Protein AF-A0A1V8M4V2-F1 (afdb_monomer)

Organism: NCBI:txid1420851

Radius of gyration: 17.34 Å; Cα contacts (8 Å, |Δi|>4): 72; chains: 1; bounding box: 45×29×46 Å

Structure (mmCIF, N/CA/C/O backbone):
data_AF-A0A1V8M4V2-F1
#
_entry.id   AF-A0A1V8M4V2-F1
#
loop_
_atom_site.group_PDB
_atom_site.id
_atom_site.type_symbol
_atom_site.label_atom_id
_atom_site.label_alt_id
_atom_site.label_comp_id
_atom_site.label_asym_id
_atom_site.label_entity_id
_atom_site.label_seq_id
_atom_site.pdbx_PDB_ins_code
_atom_site.Cartn_x
_atom_site.Cartn_y
_atom_site.Cartn_z
_atom_site.occupancy
_atom_site.B_iso_or_equiv
_atom_site.auth_seq_id
_atom_site.auth_comp_id
_atom_site.auth_asym_id
_atom_site.auth_atom_id
_atom_site.pdbx_PDB_model_num
ATOM 1 N N . MET A 1 1 ? -14.649 -13.810 -26.522 1.00 48.19 1 MET A N 1
ATOM 2 C CA . MET A 1 1 ? -14.057 -12.505 -26.152 1.00 48.19 1 MET A CA 1
ATOM 3 C C . MET A 1 1 ? -15.176 -11.628 -25.626 1.00 48.19 1 MET A C 1
ATOM 5 O O . MET A 1 1 ? -16.123 -11.389 -26.362 1.00 48.19 1 MET A O 1
ATOM 9 N N . GLN A 1 2 ? -15.126 -11.232 -24.356 1.00 67.69 2 GLN A N 1
ATOM 10 C CA . GLN A 1 2 ? -16.085 -10.281 -23.784 1.00 67.69 2 GLN A CA 1
ATOM 11 C C . GLN A 1 2 ? -15.835 -8.900 -24.411 1.00 67.69 2 GLN A C 1
ATOM 13 O O . GLN A 1 2 ? -14.698 -8.431 -24.433 1.00 67.69 2 GLN A O 1
ATOM 18 N N . ALA A 1 3 ? -16.871 -8.270 -24.967 1.00 78.69 3 ALA A N 1
ATOM 19 C CA . ALA A 1 3 ? -16.763 -6.929 -25.533 1.00 78.69 3 ALA A CA 1
ATOM 20 C C . ALA A 1 3 ? -16.876 -5.889 -24.405 1.00 78.69 3 ALA A C 1
ATOM 22 O O . ALA A 1 3 ? -17.943 -5.714 -23.819 1.00 78.69 3 ALA A O 1
ATOM 23 N N . TYR A 1 4 ? -15.775 -5.209 -24.081 1.00 81.19 4 TYR A N 1
ATOM 24 C CA . TYR A 1 4 ? -15.781 -4.113 -23.110 1.00 81.19 4 TYR A CA 1
ATOM 25 C C . TYR A 1 4 ? -16.338 -2.833 -23.745 1.00 81.19 4 TYR A C 1
ATOM 27 O O . TYR A 1 4 ? -15.988 -2.486 -24.872 1.00 81.19 4 TYR A O 1
ATOM 35 N N . SER A 1 5 ? -17.186 -2.099 -23.016 1.00 88.00 5 SER A N 1
ATOM 36 C CA . SER A 1 5 ? -17.644 -0.777 -23.458 1.00 88.00 5 SER A CA 1
ATOM 37 C C . SER A 1 5 ? -16.491 0.236 -23.438 1.00 88.00 5 SER A C 1
ATOM 39 O O . SER A 1 5 ? -15.583 0.138 -22.611 1.00 88.00 5 SER A O 1
ATOM 41 N N . ALA A 1 6 ? -16.539 1.249 -24.310 1.00 86.62 6 ALA A N 1
ATOM 42 C CA . ALA A 1 6 ? -15.502 2.285 -24.382 1.00 86.62 6 ALA A CA 1
ATOM 43 C C . ALA A 1 6 ? -15.260 2.988 -23.029 1.00 86.62 6 ALA A C 1
ATOM 45 O O . ALA A 1 6 ? -14.119 3.257 -22.663 1.00 86.62 6 ALA A O 1
ATOM 46 N N . ILE A 1 7 ? -16.321 3.211 -22.246 1.00 88.38 7 ILE A N 1
ATOM 47 C CA . ILE A 1 7 ? -16.240 3.800 -20.899 1.00 88.38 7 ILE A CA 1
ATOM 48 C C . ILE A 1 7 ? -15.438 2.894 -19.957 1.00 88.38 7 ILE A C 1
ATOM 50 O O . ILE A 1 7 ? -14.546 3.373 -19.262 1.00 88.38 7 ILE A O 1
ATOM 54 N N . ARG A 1 8 ? -15.685 1.578 -19.980 1.00 84.12 8 ARG A N 1
ATOM 55 C CA . ARG A 1 8 ? -14.952 0.618 -19.141 1.00 84.12 8 ARG A CA 1
ATOM 56 C C . ARG A 1 8 ? -13.469 0.562 -19.477 1.00 84.12 8 ARG A C 1
ATOM 58 O O . ARG A 1 8 ? -12.648 0.453 -18.571 1.00 84.12 8 ARG A O 1
ATOM 65 N N . VAL A 1 9 ? -13.124 0.661 -20.760 1.00 87.56 9 VAL A N 1
ATOM 66 C CA . VAL A 1 9 ? -11.723 0.722 -21.198 1.00 87.56 9 VAL A CA 1
ATOM 67 C C . VAL A 1 9 ? -11.037 1.960 -20.616 1.00 87.56 9 VAL A C 1
ATOM 69 O O . VAL A 1 9 ? -9.935 1.851 -20.082 1.00 87.56 9 VAL A O 1
ATOM 72 N N . VAL A 1 10 ? -11.701 3.119 -20.647 1.00 88.56 10 VAL A N 1
ATOM 73 C CA . VAL A 1 10 ? -11.179 4.361 -20.052 1.00 88.56 10 VAL A CA 1
ATOM 74 C C . VAL A 1 10 ? -11.030 4.237 -18.531 1.00 88.56 10 VAL A C 1
ATOM 76 O O . VAL A 1 10 ? -10.005 4.643 -17.984 1.00 88.56 10 VAL A O 1
ATOM 79 N N . GLU A 1 11 ? -12.002 3.636 -17.840 1.00 85.25 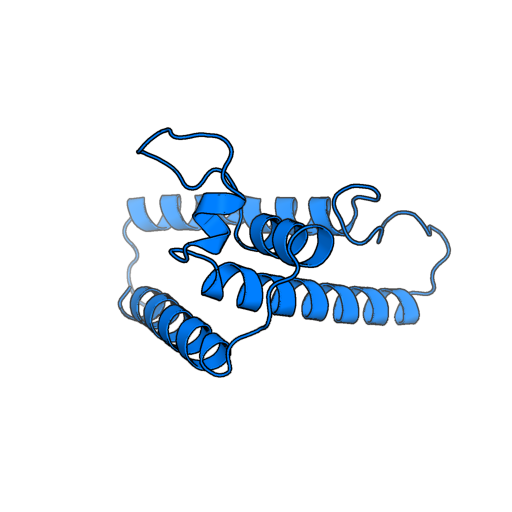11 GLU A N 1
ATOM 80 C CA . GLU A 1 11 ? -11.934 3.415 -16.389 1.00 85.25 11 GLU A CA 1
ATOM 81 C C . GLU A 1 11 ? -10.788 2.481 -15.984 1.00 85.25 11 GLU A C 1
ATOM 83 O O . GLU A 1 11 ? -10.038 2.808 -15.063 1.00 85.25 11 GLU A O 1
ATOM 88 N N . HIS A 1 12 ? -10.606 1.363 -16.693 1.00 83.50 12 HIS A N 1
ATOM 89 C CA . HIS A 1 12 ? -9.477 0.456 -16.471 1.00 83.50 12 HIS A CA 1
ATOM 90 C C . HIS A 1 12 ? -8.144 1.132 -16.780 1.00 83.50 12 HIS A C 1
ATOM 92 O O . HIS A 1 12 ? -7.185 1.000 -16.029 1.00 83.50 12 HIS A O 1
ATOM 98 N N . TYR A 1 13 ? -8.063 1.908 -17.859 1.00 87.88 13 TYR A N 1
ATOM 99 C CA . TYR A 1 13 ? -6.824 2.605 -18.185 1.00 87.88 13 TYR A CA 1
ATOM 100 C C . TYR A 1 13 ? -6.443 3.635 -17.112 1.00 87.88 13 TYR A C 1
ATOM 102 O O . TYR A 1 13 ? -5.261 3.855 -16.848 1.00 87.88 13 TYR A O 1
ATOM 110 N N . ARG A 1 14 ? -7.435 4.213 -16.422 1.00 81.88 14 ARG A N 1
ATOM 111 C CA . ARG A 1 1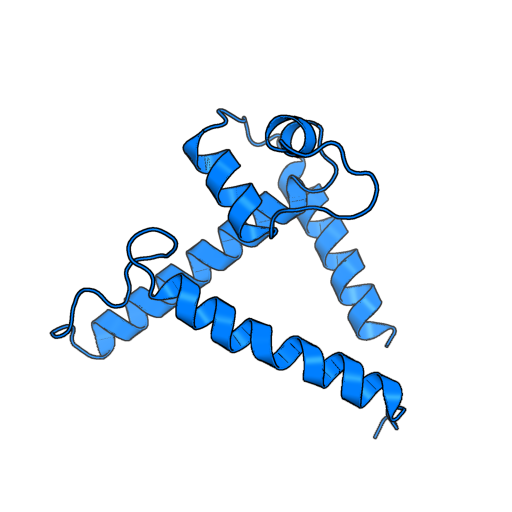4 ? -7.210 5.153 -15.318 1.00 81.88 14 ARG A CA 1
ATOM 112 C C . ARG A 1 14 ? -6.511 4.515 -14.113 1.00 81.88 14 ARG A C 1
ATOM 114 O O . ARG A 1 14 ? -5.823 5.225 -13.386 1.00 81.88 14 ARG A O 1
ATOM 121 N N . THR A 1 15 ? -6.647 3.204 -13.897 1.00 80.50 15 THR A N 1
ATOM 122 C CA . THR A 1 15 ? -5.969 2.504 -12.788 1.00 80.50 15 THR A CA 1
ATOM 123 C C . THR A 1 15 ? -4.503 2.194 -13.092 1.00 80.50 15 THR A C 1
ATOM 125 O O . THR A 1 15 ? -3.733 1.954 -12.165 1.00 80.50 15 THR A O 1
ATOM 128 N N . ARG A 1 16 ? -4.062 2.293 -14.356 1.00 85.00 16 ARG A N 1
ATOM 129 C CA . ARG A 1 16 ? -2.671 2.028 -14.766 1.00 85.00 16 ARG A CA 1
ATOM 130 C C . ARG A 1 16 ? -1.646 2.836 -13.963 1.00 85.00 16 ARG A C 1
ATOM 132 O O . ARG A 1 16 ? -0.582 2.315 -13.637 1.00 85.00 16 ARG A O 1
ATOM 139 N N . MET A 1 17 ? -1.959 4.091 -13.634 1.00 83.62 17 MET A N 1
ATOM 140 C CA . MET A 1 17 ? -1.029 4.976 -12.921 1.00 83.62 17 MET A CA 1
ATOM 141 C C . MET A 1 17 ? -0.738 4.506 -11.486 1.00 83.62 17 MET A C 1
ATOM 143 O O . MET A 1 17 ? 0.341 4.782 -10.968 1.00 83.62 17 MET A O 1
ATOM 147 N N . GLN A 1 18 ? -1.629 3.700 -10.891 1.00 81.50 18 GLN A N 1
ATOM 148 C CA . GLN A 1 18 ? -1.435 3.138 -9.549 1.00 81.50 18 GLN A CA 1
ATOM 149 C C . GLN A 1 18 ? -0.212 2.215 -9.473 1.00 81.50 18 GLN A C 1
ATOM 151 O O . GLN A 1 18 ? 0.422 2.119 -8.425 1.00 81.50 18 GLN A O 1
ATOM 156 N N . ILE A 1 19 ? 0.150 1.558 -10.581 1.00 79.88 19 ILE A N 1
ATOM 157 C CA . ILE A 1 19 ? 1.344 0.706 -10.652 1.00 79.88 19 ILE A CA 1
ATOM 158 C C . ILE A 1 19 ? 2.606 1.561 -10.492 1.00 79.88 19 ILE A C 1
ATOM 160 O O . ILE A 1 19 ? 3.499 1.223 -9.716 1.00 79.88 19 ILE A O 1
ATOM 164 N N . GLU A 1 20 ? 2.682 2.687 -11.204 1.00 83.19 20 GLU A N 1
ATOM 165 C CA . GLU A 1 20 ? 3.832 3.589 -11.128 1.00 83.19 20 GLU A CA 1
ATOM 166 C C . GLU A 1 20 ? 3.940 4.244 -9.750 1.00 83.19 20 GLU A C 1
ATOM 168 O O . GLU A 1 20 ? 5.029 4.293 -9.178 1.00 83.19 20 GLU A O 1
ATOM 173 N N . GLU A 1 21 ? 2.814 4.696 -9.197 1.00 82.06 21 GLU A N 1
ATOM 174 C CA . GLU A 1 21 ? 2.741 5.239 -7.839 1.00 82.06 21 GLU A CA 1
ATOM 175 C C . GLU A 1 21 ? 3.217 4.211 -6.806 1.00 82.06 21 GLU A C 1
ATOM 177 O O . GLU A 1 21 ? 4.073 4.534 -5.988 1.00 82.06 21 GLU A O 1
ATOM 182 N N . GLY A 1 22 ? 2.790 2.948 -6.913 1.00 80.88 22 GLY A N 1
ATOM 183 C CA . GLY A 1 22 ? 3.254 1.876 -6.029 1.00 80.88 22 GLY A CA 1
ATOM 184 C C . GLY A 1 22 ? 4.766 1.630 -6.109 1.00 80.88 22 GLY A C 1
ATOM 185 O O . GLY A 1 22 ? 5.434 1.471 -5.082 1.00 80.88 22 GLY A O 1
ATOM 186 N N . PHE A 1 23 ? 5.348 1.652 -7.313 1.00 79.62 23 PHE A N 1
ATOM 187 C CA . PHE A 1 23 ? 6.801 1.530 -7.474 1.00 79.62 23 PHE A CA 1
ATOM 188 C C . PHE A 1 23 ? 7.559 2.756 -6.957 1.00 79.62 23 PHE A C 1
ATOM 190 O O . PHE A 1 23 ? 8.656 2.607 -6.410 1.00 79.62 23 PHE A O 1
ATOM 197 N N . ARG A 1 24 ? 7.007 3.959 -7.137 1.00 81.81 24 ARG A N 1
ATOM 198 C CA . ARG A 1 24 ? 7.584 5.210 -6.632 1.00 81.81 24 ARG A CA 1
ATOM 199 C C . ARG A 1 24 ? 7.585 5.226 -5.106 1.00 81.81 24 ARG A C 1
ATOM 201 O O . ARG A 1 24 ? 8.619 5.524 -4.511 1.00 81.81 24 ARG A O 1
ATOM 208 N N . ASP A 1 25 ? 6.478 4.820 -4.497 1.00 81.50 25 ASP A N 1
ATOM 209 C CA . ASP A 1 25 ? 6.343 4.716 -3.049 1.00 81.50 25 ASP A CA 1
ATOM 210 C C . ASP A 1 25 ? 7.296 3.668 -2.493 1.00 81.50 25 ASP A C 1
ATOM 212 O O . ASP A 1 25 ? 8.045 3.975 -1.580 1.00 81.50 25 ASP A O 1
ATOM 216 N N . THR A 1 26 ? 7.384 2.476 -3.087 1.00 81.94 26 THR A N 1
ATOM 217 C CA . THR A 1 26 ? 8.315 1.421 -2.633 1.00 81.94 26 THR A CA 1
ATOM 218 C C . THR A 1 26 ? 9.774 1.895 -2.610 1.00 81.94 26 THR A C 1
ATOM 220 O O . THR A 1 26 ? 10.533 1.553 -1.704 1.00 81.94 26 THR A O 1
ATOM 223 N N . LYS A 1 27 ? 10.165 2.716 -3.590 1.00 80.12 27 LYS A N 1
ATOM 224 C CA . LYS A 1 27 ? 11.510 3.297 -3.702 1.00 80.12 27 LYS A CA 1
ATOM 225 C C . LYS A 1 27 ? 11.773 4.439 -2.718 1.00 80.12 27 LYS A C 1
ATOM 227 O O . LYS A 1 27 ? 12.934 4.751 -2.481 1.00 80.12 27 LYS A O 1
ATOM 232 N N . SER A 1 28 ? 10.735 5.075 -2.179 1.00 82.75 28 SER A N 1
ATOM 233 C CA . SER A 1 28 ? 10.875 6.231 -1.294 1.00 82.75 28 SER A CA 1
ATOM 234 C C . SER A 1 28 ? 11.536 5.851 0.033 1.00 82.75 28 SER A C 1
ATOM 236 O O . SER A 1 28 ? 11.135 4.892 0.689 1.00 82.75 28 SER A O 1
ATOM 238 N N . THR A 1 29 ? 12.511 6.645 0.468 1.00 77.88 29 THR A N 1
ATOM 239 C CA . THR A 1 29 ? 13.189 6.472 1.761 1.00 77.88 29 THR A CA 1
ATOM 240 C C . THR A 1 29 ? 12.273 6.795 2.939 1.00 77.88 29 THR A C 1
ATOM 242 O O . THR A 1 29 ? 12.172 6.031 3.893 1.00 77.88 29 THR A O 1
ATOM 245 N N . HIS A 1 30 ? 11.556 7.919 2.873 1.00 75.19 30 HIS A N 1
ATOM 246 C CA . HIS A 1 30 ? 10.731 8.397 3.989 1.00 75.19 30 HIS A CA 1
ATOM 247 C C . HIS A 1 30 ? 9.338 7.769 4.009 1.00 75.19 30 HIS A C 1
ATOM 249 O O . HIS A 1 30 ? 8.791 7.464 5.070 1.00 75.19 30 HIS A O 1
ATOM 255 N N . TYR A 1 31 ? 8.757 7.571 2.827 1.00 69.88 31 TYR A N 1
ATOM 256 C CA . TYR A 1 31 ? 7.370 7.143 2.669 1.00 69.88 31 TYR A CA 1
ATOM 257 C C . TYR A 1 31 ? 7.260 5.751 2.056 1.00 69.88 31 TYR A C 1
ATOM 259 O O . TYR A 1 31 ? 6.165 5.347 1.688 1.00 69.88 31 TYR A O 1
ATOM 267 N N . GLY A 1 32 ? 8.347 4.989 1.999 1.00 77.31 32 GLY A N 1
ATOM 268 C CA . GLY A 1 32 ? 8.402 3.708 1.309 1.00 77.31 32 GLY A CA 1
ATOM 269 C C . GLY A 1 32 ? 9.124 2.623 2.076 1.00 77.31 32 GLY A C 1
ATOM 270 O O . GLY A 1 32 ? 9.060 2.570 3.303 1.00 77.31 32 GLY A O 1
ATOM 271 N N . LEU A 1 33 ? 9.799 1.762 1.318 1.00 80.38 33 LEU A N 1
ATOM 272 C CA . LEU A 1 33 ? 10.635 0.670 1.814 1.00 80.38 33 LEU A CA 1
ATOM 273 C C . LEU A 1 33 ? 12.119 0.897 1.491 1.00 80.38 33 LEU A C 1
ATOM 275 O O . LEU A 1 33 ? 12.908 -0.039 1.536 1.00 80.38 33 LEU A O 1
ATOM 279 N N . ASP A 1 34 ? 12.479 2.134 1.136 1.00 83.56 34 ASP A N 1
ATOM 280 C CA . ASP A 1 34 ? 13.850 2.583 0.884 1.00 83.56 34 ASP A CA 1
ATOM 281 C C . ASP A 1 34 ? 14.636 1.755 -0.151 1.00 83.56 34 ASP A C 1
ATOM 283 O O . ASP A 1 34 ? 15.863 1.665 -0.133 1.00 83.56 34 ASP A O 1
ATOM 287 N N . LEU A 1 35 ? 13.932 1.163 -1.121 1.00 77.88 35 LEU A N 1
ATOM 288 C CA . LEU A 1 35 ? 14.547 0.281 -2.119 1.00 77.88 35 LEU A CA 1
ATOM 289 C C . LEU A 1 35 ? 15.490 1.003 -3.105 1.00 77.88 35 LEU A C 1
ATOM 291 O O . LEU A 1 35 ? 16.095 0.350 -3.960 1.00 77.88 35 LEU A O 1
ATOM 295 N N . ALA A 1 36 ? 15.567 2.337 -3.052 1.00 74.06 36 ALA A N 1
ATOM 296 C CA . ALA A 1 36 ? 16.394 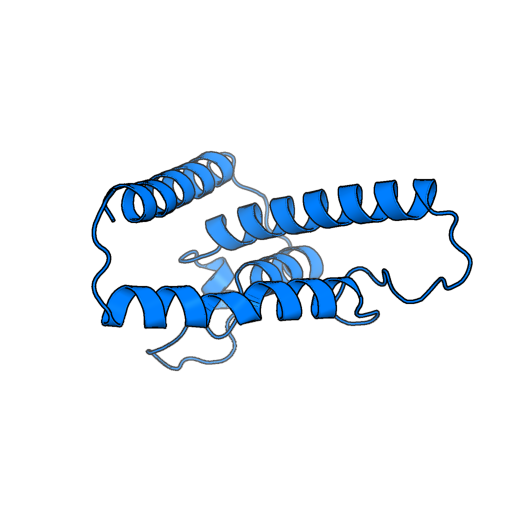3.153 -3.938 1.00 74.06 36 ALA A CA 1
ATOM 297 C C . ALA A 1 36 ? 17.745 3.574 -3.339 1.00 74.06 36 ALA A C 1
ATOM 299 O O . ALA A 1 36 ? 18.605 4.011 -4.104 1.00 74.06 36 ALA A O 1
ATOM 300 N N . ASN A 1 37 ? 17.952 3.445 -2.023 1.00 69.06 37 ASN A N 1
ATOM 301 C CA . ASN A 1 37 ? 19.137 4.009 -1.366 1.00 69.06 37 ASN A CA 1
ATOM 302 C C . ASN A 1 37 ? 20.445 3.261 -1.676 1.00 69.06 37 ASN A C 1
ATOM 304 O O . ASN A 1 37 ? 21.526 3.841 -1.602 1.00 69.06 37 ASN A O 1
ATOM 308 N N . GLU A 1 38 ? 20.381 1.990 -2.080 1.00 67.94 38 GLU A N 1
ATOM 309 C CA . GLU A 1 38 ? 21.581 1.185 -2.324 1.00 67.94 38 GLU A CA 1
ATOM 310 C C . GLU A 1 38 ? 21.812 0.930 -3.828 1.00 67.94 38 GLU A C 1
ATOM 312 O O . GLU A 1 38 ? 21.299 -0.014 -4.430 1.00 67.94 38 GLU A O 1
ATOM 317 N N . ILE A 1 39 ? 22.664 1.760 -4.441 1.00 63.81 39 ILE A N 1
ATOM 318 C CA . ILE A 1 39 ? 23.050 1.674 -5.867 1.00 63.81 39 ILE A CA 1
ATOM 319 C C . ILE A 1 39 ? 23.902 0.418 -6.172 1.00 63.81 39 ILE A C 1
ATOM 321 O O . ILE A 1 39 ? 24.011 0.006 -7.325 1.00 63.81 39 ILE A O 1
ATOM 325 N N . ARG A 1 40 ? 24.495 -0.222 -5.152 1.00 69.44 40 ARG A N 1
ATOM 326 C CA . ARG A 1 40 ? 25.472 -1.326 -5.290 1.00 69.44 40 ARG A CA 1
ATOM 327 C C . ARG A 1 40 ? 24.961 -2.697 -4.819 1.00 69.44 40 ARG A C 1
ATOM 329 O O . ARG A 1 40 ? 25.754 -3.529 -4.389 1.00 69.44 40 ARG A O 1
ATOM 336 N N . ILE A 1 41 ? 23.654 -2.949 -4.881 1.00 77.38 41 ILE A N 1
ATOM 337 C CA . ILE A 1 41 ? 23.091 -4.273 -4.564 1.00 77.38 41 ILE A CA 1
ATOM 338 C C . ILE A 1 41 ? 23.197 -5.208 -5.782 1.00 77.38 41 ILE A C 1
ATOM 340 O O . ILE A 1 41 ? 22.805 -4.839 -6.888 1.00 77.38 41 ILE A O 1
ATOM 344 N N . GLN A 1 42 ? 23.672 -6.443 -5.573 1.00 85.50 42 GLN A N 1
ATOM 345 C CA . GLN A 1 42 ? 23.632 -7.511 -6.584 1.00 85.50 42 GLN A CA 1
ATOM 346 C C . GLN A 1 42 ? 22.192 -7.848 -7.005 1.00 85.50 42 GLN A C 1
ATOM 348 O O . GLN A 1 42 ? 21.283 -7.838 -6.177 1.00 85.50 42 GLN A O 1
ATOM 353 N N . ALA A 1 43 ? 21.983 -8.205 -8.275 1.00 84.25 43 ALA A N 1
ATOM 354 C CA . ALA A 1 43 ? 20.649 -8.465 -8.829 1.00 84.25 43 ALA A CA 1
ATOM 355 C C . ALA A 1 43 ? 19.820 -9.460 -7.990 1.00 84.25 43 ALA A C 1
ATOM 357 O O . ALA A 1 43 ? 18.657 -9.179 -7.701 1.00 84.25 43 ALA A O 1
ATOM 358 N N . ASP A 1 44 ? 20.435 -10.541 -7.506 1.00 85.88 44 ASP A N 1
ATOM 359 C CA . ASP A 1 44 ? 19.762 -11.567 -6.694 1.00 85.88 44 ASP A CA 1
ATOM 360 C C . ASP A 1 44 ? 19.266 -11.018 -5.350 1.00 85.88 44 ASP A C 1
ATOM 362 O O . ASP A 1 44 ? 18.117 -11.217 -4.954 1.00 85.88 44 ASP A O 1
ATOM 366 N N . ARG A 1 45 ? 20.102 -10.231 -4.661 1.00 86.12 45 ARG A N 1
ATOM 367 C CA . ARG A 1 45 ? 19.705 -9.568 -3.411 1.00 86.12 45 ARG A CA 1
ATOM 368 C C . ARG A 1 45 ? 18.597 -8.545 -3.661 1.00 86.12 45 ARG A C 1
ATOM 370 O O . ARG A 1 45 ? 17.693 -8.415 -2.839 1.00 86.12 45 ARG A O 1
ATOM 377 N N . ARG A 1 46 ? 18.619 -7.853 -4.802 1.00 84.12 46 ARG A N 1
ATOM 378 C CA . ARG A 1 46 ? 17.558 -6.911 -5.182 1.00 84.12 46 ARG A CA 1
ATOM 379 C C . ARG A 1 46 ? 16.233 -7.623 -5.464 1.00 84.12 46 ARG A C 1
ATOM 381 O O . ARG A 1 46 ? 15.191 -7.107 -5.070 1.00 84.12 46 ARG A O 1
ATOM 388 N N . ALA A 1 47 ? 16.265 -8.798 -6.091 1.00 86.56 47 ALA A N 1
ATOM 389 C CA . ALA A 1 47 ? 15.079 -9.628 -6.298 1.00 86.56 47 ALA A CA 1
ATOM 390 C C . ALA A 1 47 ? 14.468 -10.077 -4.961 1.00 86.56 47 ALA A C 1
ATOM 392 O O . ALA A 1 47 ? 13.264 -9.928 -4.757 1.00 86.56 47 ALA A O 1
ATOM 393 N N . ASN A 1 48 ? 15.298 -10.515 -4.010 1.00 89.25 48 ASN A N 1
ATOM 394 C CA . ASN A 1 48 ? 14.834 -10.879 -2.668 1.00 89.25 48 ASN A CA 1
ATOM 395 C C . ASN A 1 48 ? 14.219 -9.685 -1.922 1.00 89.25 48 ASN A C 1
ATOM 397 O O . ASN A 1 48 ? 13.169 -9.823 -1.300 1.00 89.25 48 ASN A O 1
ATOM 401 N N . LEU A 1 49 ? 14.825 -8.497 -2.014 1.00 87.25 49 LEU A N 1
ATOM 402 C CA . LEU A 1 49 ? 14.264 -7.282 -1.414 1.00 87.25 49 LEU A CA 1
ATOM 403 C C . LEU A 1 49 ? 12.937 -6.869 -2.058 1.00 87.25 49 LEU A C 1
ATOM 405 O O . LEU A 1 49 ? 12.040 -6.426 -1.350 1.00 87.25 49 LEU A O 1
ATOM 409 N N . LEU A 1 50 ? 12.781 -7.045 -3.374 1.00 86.44 50 LEU A N 1
ATOM 410 C CA . LEU A 1 50 ? 11.506 -6.820 -4.060 1.00 86.44 50 LEU A CA 1
ATOM 411 C C . LEU A 1 50 ? 10.433 -7.819 -3.614 1.00 86.44 50 LEU A C 1
ATOM 413 O O . LEU A 1 50 ? 9.282 -7.425 -3.441 1.00 86.44 50 LEU A O 1
ATOM 417 N N . LEU A 1 51 ? 10.800 -9.083 -3.384 1.00 89.25 51 LEU A N 1
ATOM 418 C CA . LEU A 1 51 ? 9.888 -10.086 -2.834 1.00 89.25 51 LEU A CA 1
ATOM 419 C C . LEU A 1 51 ? 9.445 -9.712 -1.416 1.00 89.25 51 LEU A C 1
ATOM 421 O O . LEU A 1 51 ? 8.251 -9.704 -1.128 1.00 89.25 51 LEU A O 1
ATOM 425 N N . ILE A 1 52 ? 10.392 -9.356 -0.543 1.00 89.06 52 ILE A N 1
ATOM 426 C CA . ILE A 1 52 ? 10.088 -8.897 0.819 1.00 89.06 52 ILE A CA 1
ATOM 427 C C . ILE A 1 52 ? 9.195 -7.657 0.763 1.00 89.06 52 ILE A C 1
ATOM 429 O O . ILE A 1 52 ? 8.192 -7.596 1.468 1.00 89.06 52 ILE A O 1
ATOM 433 N N . ALA A 1 53 ? 9.509 -6.699 -0.109 1.00 87.69 53 ALA A N 1
ATOM 434 C CA . ALA A 1 53 ? 8.696 -5.510 -0.299 1.00 87.69 53 ALA A CA 1
ATOM 435 C C . ALA A 1 53 ? 7.264 -5.857 -0.722 1.00 87.69 53 ALA A C 1
ATOM 437 O O . ALA A 1 53 ? 6.320 -5.356 -0.119 1.00 87.69 53 ALA A O 1
ATOM 438 N N . ALA A 1 54 ? 7.093 -6.767 -1.684 1.00 88.06 54 ALA A N 1
ATOM 439 C CA . ALA A 1 54 ? 5.777 -7.231 -2.110 1.00 88.06 54 ALA A CA 1
ATOM 440 C C . ALA A 1 54 ? 4.997 -7.900 -0.964 1.00 88.06 54 ALA A C 1
ATOM 442 O O . ALA A 1 54 ? 3.813 -7.614 -0.788 1.00 88.06 54 ALA A O 1
ATOM 443 N N . LEU A 1 55 ? 5.655 -8.733 -0.150 1.00 89.19 55 LEU A N 1
ATOM 444 C CA . LEU A 1 55 ? 5.041 -9.370 1.020 1.00 89.19 55 LEU A CA 1
ATOM 445 C C . LEU A 1 55 ? 4.627 -8.347 2.083 1.00 89.19 55 LEU A C 1
ATOM 447 O O . LEU A 1 55 ? 3.523 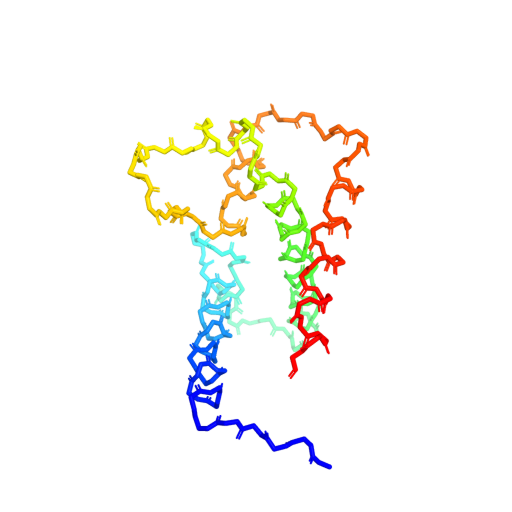-8.430 2.617 1.00 89.19 55 LEU A O 1
ATOM 451 N N . VAL A 1 56 ? 5.473 -7.353 2.360 1.00 88.62 56 VAL A N 1
ATOM 452 C CA . VAL A 1 56 ? 5.159 -6.263 3.295 1.00 88.62 56 VAL A CA 1
ATOM 453 C C . VAL A 1 56 ? 3.983 -5.438 2.780 1.00 88.62 56 VAL A C 1
ATOM 455 O O . VAL A 1 56 ? 3.050 -5.166 3.532 1.00 88.62 56 VAL A O 1
ATOM 458 N N . THR A 1 57 ? 3.977 -5.070 1.497 1.00 87.62 57 THR A N 1
ATOM 459 C CA . THR A 1 57 ? 2.854 -4.355 0.880 1.00 87.62 57 THR A CA 1
ATOM 460 C C . THR A 1 57 ? 1.566 -5.170 0.952 1.00 87.62 57 THR A C 1
ATOM 462 O O . THR A 1 57 ? 0.518 -4.612 1.271 1.00 87.62 57 THR A O 1
ATOM 465 N N . PHE A 1 58 ? 1.636 -6.482 0.715 1.00 86.69 58 PHE A N 1
ATOM 466 C CA . PHE A 1 58 ? 0.490 -7.379 0.831 1.00 86.69 58 PHE A CA 1
ATOM 467 C C . PHE A 1 58 ? -0.043 -7.453 2.270 1.00 86.69 58 PHE A C 1
ATOM 469 O O . PHE A 1 58 ? -1.243 -7.300 2.489 1.00 86.69 58 PHE A O 1
ATOM 476 N N . ALA A 1 59 ? 0.837 -7.595 3.263 1.00 86.62 59 ALA A N 1
ATOM 477 C CA . ALA A 1 59 ? 0.454 -7.600 4.674 1.00 86.62 59 ALA A CA 1
ATOM 478 C C . ALA A 1 59 ? -0.185 -6.268 5.106 1.00 86.62 59 ALA A C 1
ATOM 480 O O . ALA A 1 59 ? -1.247 -6.259 5.728 1.00 86.62 59 ALA A O 1
ATOM 481 N N . LEU A 1 60 ? 0.410 -5.134 4.719 1.00 87.00 60 LEU A N 1
ATOM 482 C CA . LEU A 1 60 ? -0.159 -3.806 4.967 1.00 87.00 60 LEU A CA 1
ATOM 483 C C . LEU A 1 60 ? -1.518 -3.640 4.288 1.00 87.00 60 LEU A C 1
ATOM 485 O O . LEU A 1 60 ? -2.419 -3.025 4.848 1.00 87.00 60 LEU A O 1
ATOM 489 N N . TRP A 1 61 ? -1.692 -4.193 3.092 1.00 87.31 61 TRP A N 1
ATOM 490 C CA . TRP A 1 61 ? -2.971 -4.147 2.403 1.00 87.31 61 TRP A CA 1
ATOM 491 C C . TRP A 1 61 ? -4.055 -4.939 3.148 1.00 87.31 61 TRP A C 1
ATOM 493 O O . TRP A 1 61 ? -5.155 -4.418 3.313 1.00 87.31 61 TRP A O 1
ATOM 503 N N . LEU A 1 62 ? -3.741 -6.130 3.674 1.00 83.75 62 LEU A N 1
ATOM 504 C CA . LEU A 1 62 ? -4.667 -6.911 4.509 1.00 83.75 62 LEU A CA 1
ATOM 505 C C . LEU A 1 62 ? -5.074 -6.151 5.777 1.00 83.75 62 LEU A C 1
ATOM 507 O O . LEU A 1 62 ? -6.264 -5.998 6.050 1.00 83.75 62 LEU A O 1
ATOM 511 N N . ILE A 1 63 ? -4.091 -5.618 6.509 1.00 83.62 63 ILE A N 1
ATOM 512 C CA . ILE A 1 63 ? -4.319 -4.840 7.735 1.00 83.62 63 ILE A CA 1
ATOM 513 C C . ILE A 1 63 ? -5.180 -3.613 7.424 1.00 83.62 63 ILE A C 1
ATOM 515 O O . ILE A 1 63 ? -6.210 -3.380 8.052 1.00 83.62 63 ILE A O 1
ATOM 519 N N . GLY A 1 64 ? -4.816 -2.842 6.403 1.00 85.12 64 GLY A N 1
ATOM 520 C CA . GLY A 1 64 ? -5.569 -1.653 6.024 1.00 85.12 64 GLY A CA 1
ATOM 521 C C . GLY A 1 64 ? -6.983 -1.977 5.553 1.00 85.12 64 GLY A C 1
ATOM 522 O O . GLY A 1 64 ? -7.898 -1.202 5.814 1.00 85.12 64 GLY A O 1
ATOM 523 N N . ALA A 1 65 ? -7.176 -3.104 4.859 1.00 83.88 65 ALA A N 1
ATOM 524 C CA . ALA A 1 65 ? -8.489 -3.535 4.397 1.00 83.88 65 ALA A CA 1
ATOM 525 C C . ALA A 1 65 ? -9.391 -3.888 5.583 1.00 83.88 65 ALA A C 1
ATOM 527 O O . ALA A 1 65 ? -10.544 -3.473 5.598 1.00 83.88 65 ALA A O 1
ATOM 528 N N . SER A 1 66 ? -8.855 -4.570 6.600 1.00 78.44 66 SER A N 1
ATOM 529 C CA . SER A 1 66 ? -9.592 -4.858 7.837 1.00 78.44 66 SER A CA 1
ATOM 530 C C . SER A 1 66 ? -9.893 -3.620 8.684 1.00 78.44 66 SER A C 1
ATOM 532 O O . SER A 1 66 ? -10.938 -3.553 9.323 1.00 78.44 66 SER A O 1
ATOM 534 N N . LEU A 1 67 ? -9.013 -2.614 8.666 1.00 79.12 67 LEU A N 1
ATOM 535 C CA . LEU A 1 67 ? -9.235 -1.353 9.378 1.00 79.12 67 LEU A CA 1
ATOM 536 C C . LEU A 1 67 ? -10.265 -0.463 8.677 1.00 79.12 67 LEU A C 1
ATOM 538 O O . LEU A 1 67 ? -10.815 0.445 9.290 1.00 79.12 67 LEU A O 1
ATOM 542 N N . LYS A 1 68 ? -10.534 -0.705 7.394 1.00 78.19 68 LYS A N 1
ATOM 543 C CA . LYS A 1 68 ? -11.459 0.110 6.617 1.00 78.19 68 LYS A CA 1
ATOM 544 C C . LYS A 1 68 ? -12.890 -0.078 7.124 1.00 78.19 68 LYS A C 1
ATOM 546 O O . LYS A 1 68 ? -13.447 -1.169 7.053 1.00 78.19 68 LYS A O 1
ATOM 551 N N . GLY A 1 69 ? -13.500 0.997 7.604 1.00 73.69 69 GLY A N 1
ATOM 552 C CA . GLY A 1 69 ? -14.812 1.001 8.243 1.00 73.69 69 GLY A CA 1
ATOM 553 C C . GLY A 1 69 ? -14.792 0.652 9.733 1.00 73.69 69 GLY A C 1
ATOM 554 O O . GLY A 1 69 ? -15.866 0.583 10.327 1.00 73.69 69 GLY A O 1
ATOM 555 N N . SER A 1 70 ? -13.618 0.450 10.343 1.00 74.38 70 SER A N 1
ATOM 556 C CA . SER A 1 70 ? -13.498 0.245 11.788 1.00 74.38 70 SER A CA 1
ATOM 557 C C . SER A 1 70 ? -13.418 1.574 12.544 1.00 74.38 70 SER A C 1
ATOM 559 O O . SER A 1 70 ? -13.086 2.625 11.984 1.00 74.38 70 SER A O 1
ATOM 561 N N . ASP A 1 71 ? -13.669 1.536 13.854 1.00 72.69 71 ASP A N 1
ATOM 562 C CA . ASP A 1 71 ? -13.477 2.710 14.709 1.00 72.69 71 ASP A CA 1
ATOM 563 C C . ASP A 1 71 ? -12.018 3.184 14.700 1.00 72.69 71 ASP A C 1
ATOM 565 O O . ASP A 1 71 ? -11.757 4.379 14.811 1.00 72.69 71 ASP A O 1
ATOM 569 N N . THR A 1 72 ? -11.050 2.290 14.492 1.00 73.38 72 THR A N 1
ATOM 570 C CA . THR A 1 72 ? -9.627 2.639 14.403 1.00 73.38 72 THR A CA 1
ATOM 571 C C . THR A 1 72 ? -9.322 3.528 13.195 1.00 73.38 72 THR A C 1
ATOM 573 O O . THR A 1 72 ? -8.546 4.474 13.326 1.00 73.38 72 THR A O 1
ATOM 576 N N . GLU A 1 73 ? -9.963 3.303 12.039 1.00 76.94 73 GLU A N 1
ATOM 577 C CA . GLU A 1 73 ? -9.851 4.232 10.903 1.00 76.94 73 GLU A CA 1
ATOM 578 C C . GLU A 1 73 ? -10.355 5.622 11.292 1.00 76.94 73 GLU A C 1
ATOM 580 O O . GLU A 1 73 ? -9.693 6.615 10.995 1.00 76.94 73 GLU A O 1
ATOM 585 N N . ARG A 1 74 ? -11.472 5.702 12.025 1.00 73.75 74 ARG A N 1
ATOM 586 C CA . ARG A 1 74 ? -12.030 6.973 12.508 1.00 73.75 74 ARG A CA 1
ATOM 587 C C . ARG A 1 74 ? -11.096 7.696 13.485 1.00 73.75 74 ARG A C 1
ATOM 589 O O . ARG A 1 74 ? -11.072 8.920 13.468 1.00 73.75 74 ARG A O 1
ATOM 596 N N . HIS A 1 75 ? -10.313 6.973 14.286 1.00 75.06 75 HIS A N 1
ATOM 597 C CA . HIS A 1 75 ? -9.313 7.565 15.186 1.00 75.06 75 HIS A CA 1
ATOM 598 C C . HIS A 1 75 ? -8.060 8.063 14.448 1.00 75.06 75 HIS A C 1
ATOM 600 O O . HIS A 1 75 ? -7.471 9.065 14.844 1.00 75.06 75 HIS A O 1
ATOM 606 N N . ILE A 1 76 ? -7.653 7.387 13.368 1.00 75.06 76 ILE A N 1
ATOM 607 C CA . ILE A 1 76 ? -6.539 7.822 12.504 1.00 75.06 76 ILE A CA 1
ATOM 608 C C . ILE A 1 76 ? -6.959 9.005 11.614 1.00 75.06 76 ILE A C 1
ATOM 610 O O . ILE A 1 76 ? -6.135 9.789 11.136 1.00 75.06 76 ILE A O 1
ATOM 614 N N . TRP A 1 77 ? -8.257 9.140 11.366 1.00 72.19 77 TRP A N 1
ATOM 615 C CA . TRP A 1 77 ? -8.802 10.142 10.479 1.00 72.19 77 TRP A CA 1
ATOM 616 C C . TRP A 1 77 ? -8.787 11.549 11.092 1.00 72.19 77 TRP A C 1
ATOM 618 O O 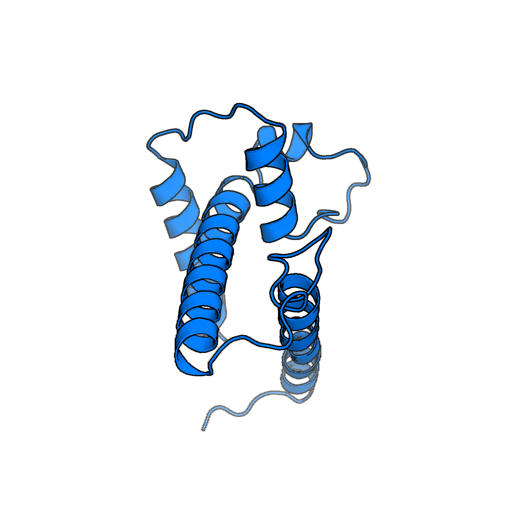. TRP A 1 77 ? -9.480 11.834 12.061 1.00 72.19 77 TRP A O 1
ATOM 628 N N . VAL A 1 78 ? -8.050 12.469 10.461 1.00 64.88 78 VAL A N 1
ATOM 629 C CA . VAL A 1 78 ? -7.961 13.878 10.900 1.00 64.88 78 VAL A CA 1
ATOM 630 C C . VAL A 1 78 ? -9.021 14.784 10.242 1.00 64.88 78 VAL A C 1
ATOM 632 O O . VAL A 1 78 ? -9.317 15.861 10.746 1.00 64.88 78 VAL A O 1
ATOM 635 N N . ASN A 1 79 ? -9.622 14.374 9.117 1.00 62.47 79 ASN A N 1
ATOM 636 C CA . ASN A 1 79 ? -10.451 15.251 8.274 1.00 62.47 79 ASN A CA 1
ATOM 637 C C . ASN A 1 79 ? -11.929 14.832 8.221 1.00 62.47 79 ASN A C 1
ATOM 639 O O . ASN A 1 79 ? -12.293 14.101 7.321 1.00 62.47 79 ASN A O 1
ATOM 643 N N . THR A 1 80 ? -12.825 15.380 9.042 1.00 56.44 80 THR A N 1
ATOM 644 C CA . THR A 1 80 ? -14.274 15.035 9.141 1.00 56.44 80 THR A CA 1
ATOM 645 C C . THR A 1 80 ? -15.146 15.250 7.870 1.00 56.44 80 THR A C 1
ATOM 647 O O . THR A 1 80 ? -16.376 15.270 7.931 1.00 56.44 80 THR A O 1
ATOM 650 N N . GLY A 1 81 ? -14.560 15.443 6.685 1.00 58.75 81 GLY A N 1
ATOM 651 C CA . GLY A 1 81 ? -15.276 15.647 5.424 1.00 58.75 81 GLY A CA 1
ATOM 652 C C . GLY A 1 81 ? -15.968 14.375 4.913 1.00 58.75 81 GLY A C 1
ATOM 653 O O . GLY A 1 81 ? -15.317 13.393 4.579 1.00 58.75 81 GLY A O 1
ATOM 654 N N . LYS A 1 82 ? -17.298 14.422 4.768 1.00 53.06 82 LYS A N 1
ATOM 655 C CA . LYS A 1 82 ? -18.201 13.280 4.501 1.00 53.06 82 LYS A CA 1
ATOM 656 C C . LYS A 1 82 ? -17.966 12.459 3.216 1.00 53.06 82 LYS A C 1
ATOM 658 O O . LYS A 1 82 ? -18.634 11.446 3.048 1.00 53.06 82 LYS A O 1
ATOM 663 N N . ASN A 1 83 ? -17.060 12.849 2.312 1.00 55.94 83 ASN A N 1
ATOM 664 C CA . ASN A 1 83 ? -17.089 12.341 0.931 1.00 55.94 83 ASN A CA 1
ATOM 665 C C . ASN A 1 83 ? -15.913 11.472 0.470 1.00 55.94 83 ASN A C 1
ATOM 667 O O . ASN A 1 83 ? -16.025 10.898 -0.613 1.00 55.94 83 ASN A O 1
ATOM 671 N N . ARG A 1 84 ? -14.802 11.345 1.212 1.00 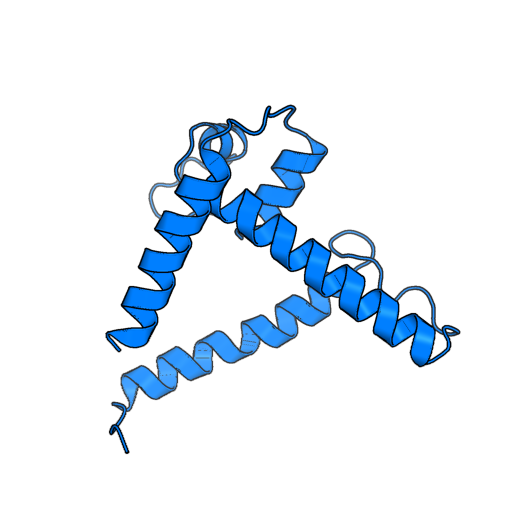56.44 84 ARG A N 1
ATOM 672 C CA . ARG A 1 84 ? -13.672 10.486 0.798 1.00 56.44 84 ARG A CA 1
ATOM 673 C C . ARG A 1 84 ? -12.894 9.950 1.994 1.00 56.44 84 ARG A C 1
ATOM 675 O O . ARG A 1 84 ? -12.536 10.724 2.873 1.00 56.44 84 ARG A O 1
ATOM 682 N N . THR A 1 85 ? -12.547 8.661 1.964 1.00 59.72 85 THR A N 1
ATOM 683 C CA . THR A 1 85 ? -11.445 8.127 2.777 1.00 59.72 85 THR A CA 1
ATOM 684 C C . THR A 1 85 ? -10.168 8.855 2.336 1.00 59.72 85 THR A C 1
ATOM 686 O O . THR A 1 85 ? -9.789 8.716 1.169 1.00 59.72 85 THR A O 1
ATOM 689 N N . PRO A 1 86 ? -9.524 9.678 3.182 1.00 64.06 86 PRO A N 1
ATOM 690 C CA . PRO A 1 86 ? -8.410 10.519 2.738 1.00 64.06 86 PRO A CA 1
ATOM 691 C C . PRO A 1 86 ? -7.123 9.724 2.509 1.00 64.06 86 PRO A C 1
ATOM 693 O O . PRO A 1 86 ? -6.217 10.209 1.836 1.00 64.06 86 PRO A O 1
ATOM 696 N N . TYR A 1 87 ? -7.039 8.516 3.066 1.00 74.94 87 TYR A N 1
ATOM 697 C CA . TYR A 1 87 ? -5.834 7.705 3.065 1.00 74.94 87 TYR A CA 1
ATOM 698 C C . TYR A 1 87 ? -5.999 6.445 2.223 1.00 74.94 87 TYR A C 1
ATOM 700 O O . TYR A 1 87 ? -7.069 5.836 2.170 1.00 74.94 87 TYR A O 1
ATOM 708 N N . SER A 1 88 ? -4.912 6.049 1.559 1.00 80.88 88 SER A N 1
ATOM 709 C CA . SER A 1 88 ? -4.838 4.737 0.926 1.00 80.88 88 SER A CA 1
ATOM 710 C C . SER A 1 88 ? -4.838 3.643 1.996 1.00 80.88 88 SER A C 1
ATOM 712 O O . SER A 1 88 ? -4.394 3.856 3.124 1.00 80.88 88 SER A O 1
ATOM 714 N N . VAL A 1 89 ? -5.304 2.451 1.622 1.00 84.56 89 VAL A N 1
ATOM 715 C CA . VAL A 1 89 ? -5.362 1.271 2.503 1.00 84.56 89 VAL A CA 1
ATOM 716 C C . VAL A 1 89 ? -3.988 0.970 3.118 1.00 84.56 89 VAL A C 1
ATOM 718 O O . VAL A 1 89 ? -3.868 0.757 4.320 1.00 84.56 89 VAL A O 1
ATOM 721 N N . ILE A 1 90 ? -2.932 1.045 2.305 1.00 85.62 90 ILE A N 1
ATOM 722 C CA . ILE A 1 90 ? -1.549 0.803 2.737 1.00 85.62 90 ILE A CA 1
ATOM 723 C C . ILE A 1 90 ? -1.081 1.892 3.714 1.00 85.62 90 ILE A C 1
ATOM 725 O O . ILE A 1 90 ? -0.426 1.590 4.709 1.00 85.62 90 ILE A O 1
ATOM 729 N N . PHE A 1 91 ? -1.413 3.161 3.456 1.00 84.00 91 PHE A N 1
ATOM 730 C CA . PHE A 1 91 ? -1.020 4.263 4.334 1.00 84.00 91 PHE A CA 1
ATOM 731 C C . PHE A 1 91 ? -1.736 4.202 5.688 1.00 84.00 91 PHE A C 1
ATOM 733 O O . PHE A 1 91 ? -1.095 4.376 6.723 1.00 84.00 91 PHE A O 1
ATOM 740 N N . LEU A 1 92 ? -3.031 3.870 5.683 1.00 85.06 92 LEU A N 1
ATOM 741 C CA . LEU A 1 92 ? -3.816 3.635 6.894 1.00 85.06 92 LEU A CA 1
ATOM 742 C C . LEU A 1 92 ? -3.184 2.533 7.754 1.00 85.06 92 LEU A C 1
ATOM 744 O O . LEU A 1 92 ? -2.935 2.744 8.939 1.00 85.06 92 LEU A O 1
ATOM 748 N N . ALA A 1 93 ? -2.851 1.395 7.139 1.00 86.25 93 ALA A N 1
ATOM 749 C CA . ALA A 1 93 ? -2.188 0.288 7.820 1.00 86.25 93 ALA A CA 1
ATOM 750 C C . ALA A 1 93 ? -0.839 0.691 8.419 1.00 86.25 93 ALA A C 1
ATOM 752 O O . ALA A 1 93 ? -0.528 0.327 9.546 1.00 86.25 93 ALA A O 1
ATOM 753 N N . ARG A 1 94 ? -0.040 1.484 7.696 1.00 85.81 94 ARG A N 1
ATOM 754 C CA . ARG A 1 94 ? 1.253 1.960 8.206 1.00 85.81 94 ARG A CA 1
ATOM 755 C C . ARG A 1 94 ? 1.111 2.882 9.405 1.00 85.81 94 ARG A C 1
ATOM 757 O O . ARG A 1 94 ? 1.903 2.760 10.335 1.00 85.81 94 ARG A O 1
ATOM 764 N N . ILE A 1 95 ? 0.137 3.795 9.392 1.00 85.44 95 ILE A N 1
ATOM 765 C CA . ILE A 1 95 ? -0.139 4.637 10.562 1.00 85.44 95 ILE A CA 1
ATOM 766 C C . ILE A 1 95 ? -0.573 3.763 11.729 1.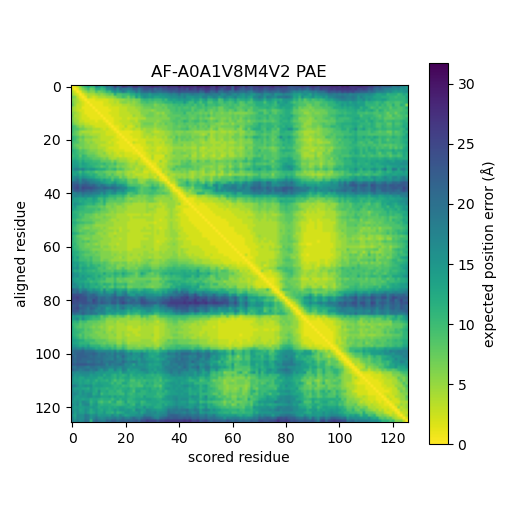00 85.44 95 ILE A C 1
ATOM 768 O O . ILE A 1 95 ? -0.034 3.924 12.821 1.00 85.44 95 ILE A O 1
ATOM 772 N N . ALA A 1 96 ? -1.488 2.822 11.487 1.00 83.69 96 ALA A N 1
ATOM 773 C CA . ALA A 1 96 ? -1.944 1.901 12.511 1.00 83.69 96 ALA A CA 1
ATOM 774 C C . ALA A 1 96 ? -0.757 1.147 13.125 1.00 83.69 96 ALA A C 1
ATOM 776 O O . ALA A 1 96 ? -0.535 1.259 14.320 1.00 83.69 96 ALA A O 1
ATOM 777 N N . CYS A 1 97 ? 0.084 0.490 12.318 1.00 83.44 97 CYS A N 1
ATOM 778 C CA . CYS A 1 97 ? 1.246 -0.259 12.809 1.00 83.44 97 CYS A CA 1
ATOM 779 C C . CYS A 1 97 ? 2.282 0.602 13.549 1.00 83.44 97 CYS A C 1
ATOM 781 O O . CYS A 1 97 ? 3.031 0.074 14.365 1.00 83.44 97 CYS A O 1
ATOM 783 N N . LYS A 1 98 ? 2.380 1.900 13.236 1.00 82.25 98 LYS A N 1
ATOM 784 C CA . LYS A 1 98 ? 3.406 2.785 13.805 1.00 82.25 98 LYS A CA 1
ATOM 785 C C . LYS A 1 98 ? 2.944 3.536 15.052 1.00 82.25 98 LYS A C 1
ATOM 787 O O . LYS A 1 98 ? 3.763 3.801 15.926 1.00 82.25 98 LYS A O 1
ATOM 792 N N . TYR A 1 99 ? 1.675 3.930 15.108 1.00 76.00 99 TYR A N 1
ATOM 793 C CA . TYR A 1 99 ? 1.176 4.891 16.097 1.00 76.00 99 TYR A CA 1
ATOM 794 C C . TYR A 1 99 ? -0.012 4.385 16.908 1.00 76.00 99 TYR A C 1
ATOM 796 O O . TYR A 1 99 ? -0.308 4.959 17.952 1.00 76.00 99 TYR A O 1
ATOM 804 N N . VAL A 1 100 ? -0.690 3.333 16.455 1.00 68.50 100 VAL A N 1
ATOM 805 C CA . VAL A 1 100 ? -1.825 2.761 17.170 1.00 68.50 100 VAL A CA 1
ATOM 806 C C . VAL A 1 100 ? -1.375 1.422 17.736 1.00 68.50 100 VAL A C 1
ATOM 808 O O . VAL A 1 100 ?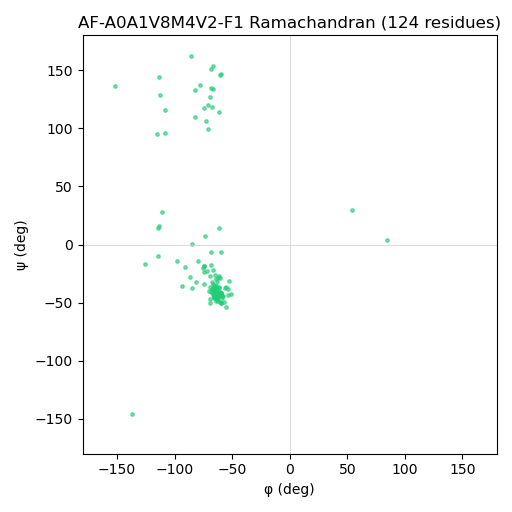 -1.056 0.499 16.995 1.00 68.50 100 VAL A O 1
ATOM 811 N N . GLN A 1 101 ? -1.342 1.293 19.060 1.00 63.75 101 GLN A N 1
ATOM 812 C CA . GLN A 1 101 ? -1.369 -0.039 19.652 1.00 63.75 101 GLN A CA 1
ATOM 813 C C . GLN A 1 101 ? -2.779 -0.580 19.428 1.00 63.75 101 GLN A C 1
ATOM 815 O O . GLN A 1 101 ? -3.719 -0.176 20.105 1.00 63.75 101 GLN A O 1
ATOM 820 N N . PHE A 1 102 ? -2.936 -1.412 18.404 1.00 65.06 102 PHE A N 1
ATOM 821 C CA . PHE A 1 102 ? -4.143 -2.192 18.199 1.00 65.06 102 PHE A CA 1
ATOM 822 C C . PHE A 1 102 ? -3.777 -3.654 18.404 1.00 65.06 102 PHE A C 1
ATOM 824 O O . PHE A 1 102 ? -2.821 -4.154 17.808 1.00 65.06 102 PHE A O 1
ATOM 831 N N . ASP A 1 103 ? -4.536 -4.336 19.250 1.00 61.75 103 ASP A N 1
ATOM 832 C CA . ASP A 1 103 ? -4.547 -5.788 19.210 1.00 61.75 103 ASP A CA 1
ATOM 833 C C . ASP A 1 103 ? -5.213 -6.187 17.904 1.00 61.75 103 ASP A C 1
ATOM 835 O O . ASP A 1 103 ? -6.234 -5.604 17.544 1.00 61.75 103 ASP A O 1
ATOM 839 N N . LEU A 1 104 ? -4.631 -7.143 17.178 1.00 60.81 104 LEU A N 1
ATOM 840 C CA . LEU A 1 104 ? -5.335 -7.780 16.074 1.00 60.81 104 LEU A CA 1
ATOM 841 C C . LEU A 1 104 ? -6.390 -8.702 16.698 1.00 60.81 104 LEU A C 1
ATOM 843 O O . LEU A 1 104 ? -6.023 -9.755 17.226 1.00 60.81 104 LEU A O 1
ATOM 847 N N . PRO A 1 105 ? -7.686 -8.347 16.660 1.00 65.00 105 PRO A N 1
ATOM 848 C CA . PRO A 1 105 ? -8.747 -9.256 17.066 1.00 65.00 105 PRO A CA 1
ATOM 849 C C . PRO A 1 105 ? -8.699 -10.501 16.179 1.00 65.00 105 PRO A C 1
ATOM 851 O O . PRO A 1 105 ? -8.373 -10.407 14.992 1.00 65.00 105 PRO A O 1
ATOM 854 N N . ALA A 1 106 ? -9.057 -11.659 16.735 1.00 69.75 106 ALA A N 1
ATOM 855 C CA . ALA A 1 106 ? -9.002 -12.941 16.025 1.00 69.75 106 ALA A CA 1
ATOM 856 C C . ALA A 1 106 ? -9.753 -12.914 14.673 1.00 69.75 106 ALA A C 1
ATOM 858 O O . ALA A 1 106 ? -9.308 -13.519 13.698 1.00 69.75 106 ALA A O 1
ATOM 859 N N . ASP A 1 107 ? -10.815 -12.113 14.587 1.00 71.88 107 ASP A N 1
ATOM 860 C CA . ASP A 1 107 ? -11.733 -12.066 13.445 1.00 71.88 107 ASP A CA 1
ATOM 861 C C . ASP A 1 107 ? -11.253 -11.144 12.301 1.00 71.88 107 ASP A C 1
ATOM 863 O O . ASP A 1 107 ? -11.920 -11.000 11.275 1.00 71.88 107 ASP A O 1
ATOM 867 N N . TYR A 1 108 ? -10.088 -10.495 12.426 1.00 71.31 108 TYR A N 1
ATOM 868 C CA . TYR A 1 108 ? -9.589 -9.561 11.402 1.00 71.31 108 TYR A CA 1
ATOM 869 C C . TYR A 1 108 ? -9.222 -10.241 10.083 1.00 71.31 108 TYR A C 1
ATOM 871 O O . TYR A 1 108 ? -9.421 -9.664 9.012 1.00 71.31 108 TYR A O 1
ATOM 879 N N . LEU A 1 109 ? -8.716 -11.475 10.146 1.00 69.75 109 LEU A N 1
ATOM 880 C CA . LEU A 1 109 ? -8.465 -12.280 8.952 1.00 69.75 109 LEU A CA 1
ATOM 881 C C . LEU A 1 109 ? -9.771 -12.612 8.228 1.00 69.75 109 LEU A C 1
ATOM 883 O O . LEU A 1 109 ? -9.814 -12.540 7.001 1.00 69.75 109 LEU A O 1
ATOM 887 N N . GLU A 1 110 ? -10.843 -12.896 8.967 1.00 78.31 110 GLU A N 1
ATOM 888 C CA . GLU A 1 110 ? -12.162 -13.176 8.395 1.00 78.31 110 GLU A CA 1
ATOM 889 C C . GLU A 1 110 ? -12.794 -11.923 7.780 1.00 78.31 110 GLU A C 1
ATOM 891 O O . GLU A 1 110 ? -13.344 -11.980 6.676 1.00 78.31 110 GLU A O 1
ATOM 896 N N . LEU A 1 111 ? -12.654 -10.764 8.433 1.00 74.25 111 LEU A N 1
ATOM 897 C CA . LEU A 1 111 ? -13.079 -9.470 7.891 1.00 74.25 111 LEU A CA 1
ATOM 898 C C . LEU A 1 111 ? -12.317 -9.120 6.609 1.00 74.25 111 LEU A C 1
ATOM 900 O O . LEU A 1 111 ? -12.937 -8.796 5.591 1.00 74.25 111 LEU A O 1
ATOM 904 N N . ALA A 1 112 ? -10.986 -9.244 6.622 1.00 73.62 112 ALA A N 1
ATOM 905 C CA . ALA A 1 112 ? -10.154 -9.026 5.444 1.00 73.62 112 ALA A CA 1
ATOM 906 C C . ALA A 1 112 ? -10.532 -9.997 4.317 1.00 73.62 112 ALA A C 1
ATOM 908 O O . ALA A 1 112 ? -10.689 -9.574 3.172 1.00 73.62 112 ALA A O 1
ATOM 909 N N . GLN A 1 113 ? -10.752 -11.277 4.634 1.00 77.12 113 GLN A N 1
ATOM 910 C CA . GLN A 1 113 ? -11.179 -12.295 3.675 1.00 77.12 113 GLN A CA 1
ATOM 911 C C . GLN A 1 113 ? -12.569 -11.996 3.096 1.00 77.12 113 GLN A C 1
ATOM 913 O O . GLN A 1 113 ? -12.785 -12.177 1.898 1.00 77.12 113 GLN A O 1
ATOM 918 N N . THR A 1 114 ? -13.508 -11.515 3.909 1.00 80.50 114 THR A N 1
ATOM 919 C CA . THR A 1 114 ? -14.857 -11.133 3.469 1.00 80.50 114 THR A CA 1
ATOM 920 C C . THR A 1 114 ? -14.803 -9.930 2.533 1.00 80.50 114 THR A C 1
ATOM 922 O O . THR A 1 114 ? -15.413 -9.949 1.462 1.00 80.50 114 THR A O 1
ATOM 925 N N . MET A 1 115 ? -14.005 -8.913 2.873 1.00 74.44 115 MET A N 1
ATOM 926 C CA . MET A 1 115 ? -13.767 -7.767 1.993 1.00 74.44 115 MET A CA 1
ATOM 927 C C . MET A 1 115 ? -13.090 -8.178 0.681 1.00 74.44 115 MET A C 1
ATOM 929 O O . MET A 1 115 ? -13.500 -7.719 -0.383 1.00 74.44 115 MET A O 1
ATOM 933 N N . LEU A 1 116 ? -12.101 -9.071 0.743 1.00 76.19 116 LEU A N 1
ATOM 934 C CA . LEU A 1 116 ? -11.405 -9.645 -0.411 1.00 76.19 116 LEU A CA 1
ATOM 935 C C . LEU A 1 116 ? -12.358 -10.391 -1.344 1.00 76.19 116 LEU A C 1
ATOM 937 O O . LEU A 1 116 ? -12.377 -10.122 -2.542 1.00 76.19 116 LEU A O 1
ATOM 941 N N . LYS A 1 117 ? -13.184 -11.289 -0.798 1.00 80.31 117 LYS A N 1
ATOM 942 C CA . LYS A 1 117 ? -14.213 -12.012 -1.558 1.00 80.31 117 LYS A CA 1
ATOM 943 C C . LYS A 1 117 ? -15.207 -11.045 -2.197 1.00 80.31 117 LYS A C 1
ATOM 945 O O . LYS A 1 117 ? -15.551 -11.210 -3.361 1.00 80.31 117 LYS A O 1
ATOM 950 N N . GLY A 1 118 ? -15.623 -10.003 -1.476 1.00 76.50 118 GLY A N 1
ATOM 951 C CA . GLY A 1 118 ? -16.480 -8.950 -2.024 1.00 76.50 118 GLY A CA 1
ATOM 952 C C . GLY A 1 118 ? -15.805 -8.125 -3.125 1.00 76.50 118 GLY A C 1
ATOM 953 O O . GLY A 1 118 ? -16.460 -7.730 -4.088 1.00 76.50 118 GLY A O 1
ATOM 954 N N . TYR A 1 119 ? -14.500 -7.874 -3.008 1.00 72.00 119 TYR A N 1
ATOM 955 C CA . TYR A 1 119 ? -13.712 -7.163 -4.013 1.00 72.00 119 TYR A CA 1
ATOM 956 C C . TYR A 1 119 ? -13.547 -7.995 -5.288 1.00 72.00 119 TYR A C 1
ATOM 958 O O . TYR A 1 119 ? -13.866 -7.508 -6.369 1.00 72.00 119 TYR A O 1
ATOM 966 N N . PHE A 1 120 ? -13.127 -9.256 -5.163 1.00 74.00 120 PHE A N 1
ATOM 967 C CA . PHE A 1 120 ? -12.976 -10.165 -6.300 1.00 74.00 120 PHE A CA 1
ATOM 968 C C . PHE A 1 120 ? -14.314 -10.539 -6.933 1.00 74.00 120 PHE A C 1
ATOM 970 O O . PHE A 1 120 ? -14.414 -10.525 -8.151 1.00 74.00 120 PHE A O 1
ATOM 977 N N . GLY A 1 121 ? -15.374 -10.735 -6.148 1.00 71.19 121 GLY A N 1
ATOM 978 C CA . GLY A 1 121 ? -16.715 -10.974 -6.686 1.00 71.19 121 GLY A CA 1
ATOM 979 C C . GLY A 1 121 ? -17.238 -9.801 -7.522 1.00 71.19 121 GLY A C 1
ATOM 980 O O . GLY A 1 121 ? -1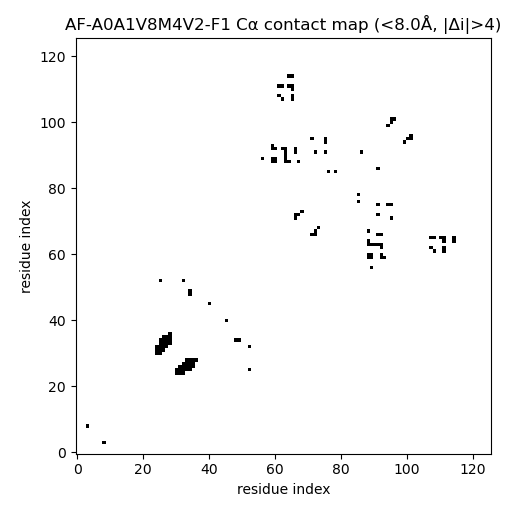7.861 -10.009 -8.556 1.00 71.19 121 GLY A O 1
ATOM 981 N N . LYS A 1 122 ? -16.926 -8.555 -7.139 1.00 64.81 122 LYS A N 1
ATOM 982 C CA . LYS A 1 122 ? -17.204 -7.373 -7.977 1.00 64.81 122 LYS A CA 1
ATOM 983 C C . LYS A 1 122 ? -16.327 -7.303 -9.225 1.00 64.81 122 LYS A C 1
ATOM 985 O O . LYS A 1 122 ? -16.735 -6.675 -10.193 1.00 64.81 122 LYS A O 1
ATOM 990 N N . LEU A 1 123 ? -15.134 -7.889 -9.185 1.00 59.59 123 LEU A N 1
ATOM 991 C CA . LEU A 1 123 ? -14.187 -7.914 -10.297 1.00 59.59 123 LEU A CA 1
ATOM 992 C C . LEU A 1 123 ? -14.529 -9.011 -11.320 1.00 59.59 123 LEU A C 1
ATOM 994 O O . LEU A 1 123 ? -14.296 -8.815 -12.504 1.00 59.59 123 LEU A O 1
ATOM 998 N N . GLU A 1 124 ? -15.094 -10.132 -10.863 1.00 53.44 124 GLU A N 1
ATOM 999 C CA . GLU A 1 124 ? -15.533 -11.276 -11.679 1.00 53.44 124 GLU A CA 1
ATOM 1000 C C . GLU A 1 124 ? -16.961 -11.118 -12.221 1.00 53.44 124 GLU A C 1
ATOM 1002 O O . GLU A 1 124 ? -17.280 -11.635 -13.287 1.00 53.44 124 GLU A O 1
ATOM 1007 N N . ALA A 1 125 ? -17.828 -10.371 -11.528 1.00 53.06 125 ALA A N 1
ATOM 1008 C CA . ALA A 1 125 ? -19.157 -9.998 -12.024 1.00 53.06 125 ALA A CA 1
ATOM 1009 C C . ALA A 1 125 ? -19.120 -8.908 -13.123 1.00 53.06 125 ALA A C 1
ATOM 1011 O O . ALA A 1 125 ? -20.164 -8.374 -13.509 1.00 53.06 125 ALA A O 1
ATOM 1012 N N . VAL A 1 126 ? -17.923 -8.546 -13.596 1.00 48.91 126 VAL A N 1
ATOM 1013 C CA . VAL A 1 126 ? -17.623 -7.465 -14.545 1.00 48.91 126 VAL A CA 1
ATOM 1014 C C . VAL A 1 126 ? -17.148 -8.044 -15.863 1.00 48.91 126 VAL A C 1
ATOM 1016 O O . VAL A 1 126 ? -17.649 -7.517 -16.884 1.00 48.91 126 VAL A O 1
#

Solvent-accessible surface area (backbone atoms only — not comparable to full-atom values): 7473 Å² total; per-residue (Å²): 132,86,85,75,53,73,66,56,54,54,57,57,57,62,52,55,57,55,58,56,52,51,55,53,35,40,34,26,68,90,78,40,70,36,68,58,78,63,88,84,63,55,71,68,64,49,52,52,50,51,50,52,48,50,53,51,53,50,50,29,37,46,50,13,51,40,35,60,92,36,72,66,42,60,72,71,52,86,69,94,60,94,82,63,82,90,59,54,45,47,55,49,22,50,48,38,76,74,75,44,95,68,80,83,57,88,59,44,64,56,47,24,50,52,53,48,51,55,51,49,51,59,60,72,78,103

InterPro domains:
  IPR012337 Ribonuclease H-like superfamily [SSF53098] (4-85)

pLDDT: mean 76.93, std 9.91, range [48.19, 89.25]

Nearest PDB structures (foldseek):
  7o9m-assembly1_v  TM=3.126E-01  e=9.574E+00  Homo sapiens

Foldseek 3Di:
DDDDDPVVVVVVVVCVVVVVVLVVQCCDPPRHVVLVVDPPDDPVVSVVSVVVRVVLQVVLLLQLQLCVVPVLLVVVDPDPDPPDSPDDSSRSSVCCVPPNPDDPPPCSNVSSVVSVCVVVVVVVVD

Sequence (126 aa):
MQAYSAIRVVEHYRTRMQIEEGFRDTKSTHYGLDLANEIRIQADRRANLLLIAALVTFALWLIGASLKGSDTERHIWVNTGKNRTPYSVIFLARIACKYVQFDLPADYLELAQTMLKGYFGKLEAV

Mean predicted aligned error: 9.49 Å

Secondary structure (DSSP, 8-state):
-----HHHHHHHHHHTHHHHHHHHHHH-TTTS--TTS-TT--HHHHHHHHHHHHHHHHHHHHHHHHHTTSHHHHHH-----TT---S-HHHHHHHHHHH------TTHHHHHHHHHHHHHHHHH--